Protein AF-A0A756L8K6-F1 (afdb_monomer)

Secondary structure (DSSP, 8-state):
-PPPEEEEE-SS-EE---SSS-EEEEEEEEEEEEE-SSPPPTT---EEEEEEEEEE-TT--EEEEE-TTTS-EEEEE-

Structure (mmCIF, N/CA/C/O backbone):
data_AF-A0A756L8K6-F1
#
_entry.id   AF-A0A756L8K6-F1
#
loop_
_atom_site.group_PDB
_atom_site.id
_atom_site.type_symbol
_atom_site.label_atom_id
_atom_site.label_alt_id
_atom_site.label_comp_id
_atom_site.label_asym_id
_atom_site.label_entity_id
_atom_site.label_seq_id
_atom_site.pdbx_PDB_ins_code
_atom_site.Cartn_x
_atom_site.Cartn_y
_atom_site.Cartn_z
_atom_site.occupancy
_atom_site.B_iso_or_equiv
_atom_site.auth_seq_id
_atom_site.auth_comp_id
_atom_site.auth_asym_id
_atom_site.auth_atom_id
_atom_site.pdbx_PDB_model_num
ATOM 1 N N . MET A 1 1 ? -14.193 -7.218 11.292 1.00 59.19 1 MET A N 1
ATOM 2 C CA . MET A 1 1 ? -13.019 -8.092 11.092 1.00 59.19 1 MET A CA 1
ATOM 3 C C . MET A 1 1 ? -12.614 -7.949 9.646 1.00 59.19 1 MET A C 1
ATOM 5 O O . MET A 1 1 ? -13.462 -8.161 8.784 1.00 59.19 1 MET A O 1
ATOM 9 N N . MET A 1 2 ? -11.377 -7.534 9.398 1.00 70.38 2 MET A N 1
ATOM 10 C CA . MET A 1 2 ? -10.822 -7.497 8.052 1.00 70.38 2 MET A CA 1
ATOM 11 C C . MET A 1 2 ? -10.441 -8.931 7.665 1.00 70.38 2 MET A C 1
ATOM 13 O O . MET A 1 2 ? -9.869 -9.663 8.469 1.00 70.38 2 MET A O 1
ATOM 17 N N . ALA 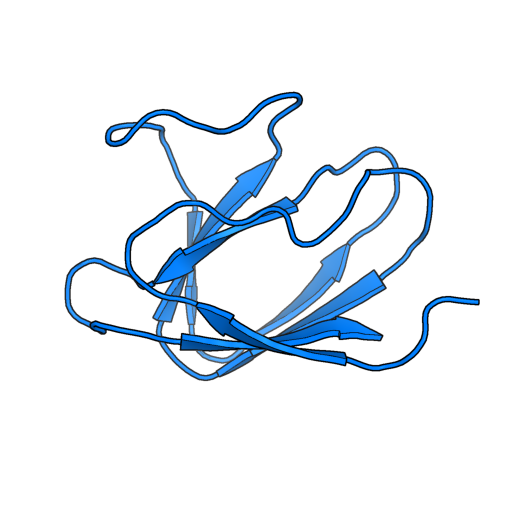A 1 3 ? -10.854 -9.380 6.482 1.00 88.12 3 ALA A N 1
ATOM 18 C CA . ALA A 1 3 ? -10.405 -10.666 5.966 1.00 88.12 3 ALA A CA 1
ATOM 19 C C . ALA A 1 3 ? -8.983 -10.501 5.429 1.00 88.12 3 ALA A C 1
ATOM 21 O O . ALA A 1 3 ? -8.691 -9.495 4.778 1.00 88.12 3 ALA A O 1
ATOM 22 N N . THR A 1 4 ? -8.120 -11.491 5.658 1.00 95.31 4 THR A N 1
ATOM 23 C CA . THR A 1 4 ? -6.782 -11.460 5.076 1.00 95.31 4 THR A CA 1
ATOM 24 C C . THR A 1 4 ? -6.887 -11.533 3.558 1.00 95.31 4 THR A C 1
ATOM 26 O O . THR A 1 4 ? -7.468 -12.471 3.012 1.00 95.31 4 THR A O 1
ATOM 29 N N . THR A 1 5 ? -6.333 -10.540 2.872 1.00 96.50 5 THR A N 1
ATOM 30 C CA . THR A 1 5 ? -6.318 -10.471 1.409 1.00 96.50 5 THR A CA 1
ATOM 31 C C . THR A 1 5 ? -4.908 -10.231 0.908 1.00 96.50 5 THR A C 1
ATOM 33 O O . THR A 1 5 ? -4.061 -9.710 1.630 1.00 96.50 5 THR A O 1
ATOM 36 N N . ALA A 1 6 ? -4.655 -10.614 -0.338 1.00 97.19 6 ALA A N 1
ATOM 37 C CA . ALA A 1 6 ? -3.401 -10.326 -1.005 1.00 97.19 6 ALA A CA 1
ATOM 38 C C . ALA A 1 6 ? -3.646 -9.737 -2.392 1.00 97.19 6 ALA A C 1
ATOM 40 O O . ALA A 1 6 ? -4.640 -10.063 -3.047 1.00 97.19 6 ALA A O 1
ATOM 41 N N . LYS A 1 7 ? -2.752 -8.848 -2.821 1.00 96.69 7 LYS A N 1
ATOM 42 C CA . LYS A 1 7 ? -2.848 -8.116 -4.084 1.00 96.69 7 LYS A CA 1
ATOM 43 C C . LYS A 1 7 ? -1.467 -7.938 -4.700 1.00 96.69 7 LYS A C 1
ATOM 45 O O . LYS A 1 7 ? -0.498 -7.674 -3.994 1.00 96.69 7 LYS A O 1
ATOM 50 N N . THR A 1 8 ? -1.408 -8.003 -6.025 1.00 98.38 8 THR A N 1
ATOM 51 C CA . THR A 1 8 ? -0.260 -7.509 -6.789 1.00 98.38 8 THR A CA 1
ATOM 52 C C . THR A 1 8 ? -0.536 -6.063 -7.185 1.00 98.38 8 THR A C 1
ATOM 54 O O . THR A 1 8 ? -1.508 -5.791 -7.888 1.00 98.38 8 THR A O 1
ATOM 57 N N . ILE A 1 9 ? 0.305 -5.139 -6.727 1.00 98.19 9 ILE A N 1
ATOM 58 C CA . ILE A 1 9 ? 0.174 -3.698 -6.962 1.00 98.19 9 ILE A CA 1
ATOM 59 C C . ILE A 1 9 ? 1.225 -3.266 -7.981 1.00 98.19 9 ILE A C 1
ATOM 61 O O . ILE A 1 9 ? 2.396 -3.616 -7.860 1.00 98.19 9 ILE A O 1
ATOM 65 N N . ASN A 1 10 ? 0.805 -2.513 -8.994 1.00 97.56 10 ASN A N 1
ATOM 66 C CA . ASN A 1 10 ? 1.657 -1.975 -10.054 1.00 97.56 10 ASN A CA 1
ATOM 67 C C . ASN A 1 10 ? 2.011 -0.499 -9.768 1.00 97.56 10 ASN A C 1
ATOM 69 O O . ASN A 1 10 ? 1.970 -0.053 -8.625 1.00 97.56 10 ASN A O 1
ATOM 73 N N . ARG A 1 11 ? 2.375 0.268 -10.801 1.00 95.94 11 ARG A N 1
ATOM 74 C CA . ARG A 1 11 ? 2.789 1.676 -10.677 1.00 95.94 11 ARG A CA 1
ATOM 75 C C . ARG A 1 11 ? 1.644 2.655 -10.384 1.00 95.94 11 ARG A C 1
ATOM 77 O O . ARG A 1 11 ? 1.921 3.821 -10.109 1.00 95.94 11 ARG A O 1
ATOM 84 N N . GLU A 1 12 ? 0.392 2.213 -10.442 1.00 96.56 12 GLU A N 1
ATOM 85 C CA . GLU A 1 12 ? -0.765 3.038 -10.095 1.00 96.56 12 GLU A CA 1
ATOM 86 C C . GLU A 1 12 ? -1.019 2.992 -8.587 1.00 96.56 12 GLU A C 1
ATOM 88 O O . GLU A 1 12 ? -0.899 1.945 -7.950 1.00 96.56 12 GLU A O 1
ATOM 93 N N . TRP A 1 13 ? -1.387 4.138 -8.014 1.00 98.12 13 TRP A N 1
ATOM 94 C CA . TRP A 1 13 ? -1.751 4.224 -6.605 1.00 98.12 13 TRP A CA 1
ATOM 95 C C . TRP A 1 13 ? -3.000 3.400 -6.306 1.00 98.12 13 TRP A C 1
ATOM 97 O O . TRP A 1 13 ? -4.052 3.606 -6.910 1.00 98.12 13 TRP A O 1
ATOM 107 N N . GLN A 1 14 ? -2.897 2.510 -5.323 1.00 98.06 14 GLN A N 1
ATOM 108 C CA . GLN A 1 14 ? -4.014 1.728 -4.812 1.00 98.06 14 GLN A CA 1
ATOM 109 C C . GLN A 1 14 ? -4.195 1.965 -3.319 1.00 98.06 14 GLN A C 1
ATOM 111 O O . GLN A 1 14 ? -3.234 1.931 -2.548 1.00 98.06 14 GLN A O 1
ATOM 116 N N . GLN A 1 15 ? -5.444 2.167 -2.910 1.00 98.06 15 GLN A N 1
ATOM 117 C CA . GLN A 1 15 ? -5.792 2.291 -1.504 1.00 98.06 15 GLN A CA 1
ATOM 118 C C . GLN A 1 15 ? -5.766 0.917 -0.828 1.00 98.06 15 GLN A C 1
ATOM 120 O O . GLN A 1 15 ? -6.372 -0.048 -1.307 1.00 98.06 15 GLN A O 1
ATOM 125 N N . ILE A 1 16 ? -5.071 0.844 0.302 1.00 97.56 16 ILE A N 1
ATOM 126 C CA . ILE A 1 16 ? -4.877 -0.371 1.097 1.00 97.56 16 ILE A CA 1
ATOM 127 C C . ILE A 1 16 ? -5.718 -0.337 2.365 1.00 97.56 16 ILE A C 1
ATOM 129 O O . ILE A 1 16 ? -6.323 -1.352 2.709 1.00 97.56 16 ILE A O 1
ATOM 133 N N . THR A 1 17 ? -5.812 0.823 3.017 1.00 97.12 17 THR A N 1
ATOM 134 C CA . THR A 1 17 ? -6.668 1.033 4.191 1.00 97.12 17 THR A CA 1
ATOM 135 C C . THR A 1 17 ? -7.588 2.236 3.994 1.00 97.12 17 THR A C 1
ATOM 137 O O . THR A 1 17 ? -7.250 3.199 3.304 1.00 97.12 17 THR A O 1
ATOM 140 N N . ASP A 1 18 ? -8.768 2.189 4.611 1.00 96.19 18 ASP A N 1
ATOM 141 C CA . ASP A 1 18 ? -9.778 3.258 4.564 1.00 96.19 18 ASP A CA 1
ATOM 142 C C . ASP A 1 18 ? -9.745 4.191 5.789 1.00 96.19 18 ASP A C 1
ATOM 144 O O . ASP A 1 18 ? -10.529 5.138 5.866 1.00 96.19 18 ASP A O 1
ATOM 148 N N . GLY A 1 19 ? -8.829 3.934 6.730 1.00 96.75 19 GLY A N 1
ATOM 149 C CA . GLY A 1 19 ? -8.668 4.696 7.966 1.00 96.75 19 GLY A CA 1
ATOM 150 C C . GLY A 1 19 ? -9.642 4.319 9.085 1.00 96.75 19 GLY A C 1
ATOM 151 O O . GLY A 1 19 ? -9.636 4.974 10.122 1.00 96.75 19 GLY A O 1
ATOM 152 N N . THR A 1 20 ? -10.473 3.282 8.924 1.00 96.62 20 THR A N 1
ATOM 153 C CA . THR A 1 20 ? -11.514 2.929 9.913 1.00 96.62 20 THR A CA 1
ATOM 154 C C . THR A 1 20 ? -11.099 1.836 10.895 1.00 96.62 20 THR A C 1
ATOM 156 O O . THR A 1 20 ? -11.627 1.763 12.006 1.00 96.62 20 THR A O 1
ATOM 159 N N . GLN A 1 21 ? -10.158 0.975 10.504 1.00 95.06 21 GLN A N 1
ATOM 160 C CA . GLN A 1 21 ? -9.717 -0.191 11.270 1.00 95.06 21 GLN A CA 1
ATOM 161 C C . GLN A 1 21 ? -8.190 -0.291 11.272 1.00 95.06 21 GLN A C 1
ATOM 163 O O . GLN A 1 21 ? -7.519 0.222 10.378 1.00 95.06 21 GLN A O 1
ATOM 168 N N . ILE A 1 22 ? -7.645 -0.948 12.298 1.00 97.06 22 ILE A N 1
ATOM 169 C CA . ILE A 1 22 ? -6.227 -1.323 12.331 1.00 97.06 22 ILE A CA 1
ATOM 170 C C . ILE A 1 22 ? -6.012 -2.442 11.310 1.00 97.06 22 ILE A C 1
ATOM 172 O O .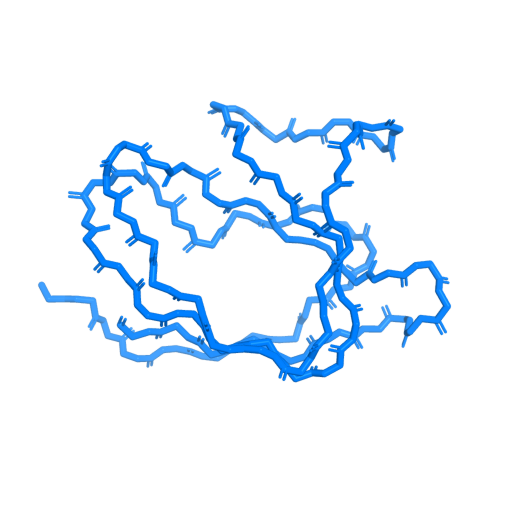 ILE A 1 22 ? -6.824 -3.365 11.252 1.00 97.06 22 ILE A O 1
ATOM 176 N N . ALA A 1 23 ? -4.926 -2.361 10.545 1.00 97.00 23 ALA A N 1
ATOM 177 C CA . ALA A 1 23 ? -4.525 -3.383 9.587 1.00 97.00 23 ALA A CA 1
ATOM 178 C C . ALA A 1 23 ? -3.027 -3.669 9.699 1.00 97.00 23 ALA A C 1
ATOM 180 O O . ALA A 1 23 ? -2.210 -2.755 9.853 1.00 97.00 23 ALA A O 1
ATOM 181 N N . LEU A 1 24 ? -2.664 -4.939 9.563 1.00 97.81 24 LEU A N 1
ATOM 182 C CA . LEU A 1 24 ? -1.282 -5.361 9.399 1.00 97.81 24 LEU A CA 1
ATOM 183 C C . LEU A 1 24 ? -1.005 -5.560 7.906 1.00 97.81 24 LEU A C 1
ATOM 185 O O . LEU A 1 24 ? -1.627 -6.398 7.254 1.00 97.81 24 LEU A O 1
ATOM 189 N N . VAL A 1 25 ? -0.080 -4.772 7.362 1.00 98.38 25 VAL A N 1
ATOM 190 C CA . VAL A 1 25 ? 0.262 -4.747 5.937 1.00 98.38 25 VAL A CA 1
ATOM 191 C C . VAL A 1 25 ? 1.669 -5.296 5.744 1.00 98.38 25 VAL A C 1
ATOM 193 O O . VAL A 1 25 ? 2.637 -4.736 6.249 1.00 98.38 25 VAL A O 1
ATOM 196 N N . GLN A 1 26 ? 1.805 -6.377 4.987 1.00 98.69 26 GLN A N 1
ATOM 197 C CA . GLN A 1 26 ? 3.093 -6.907 4.554 1.00 98.69 26 GLN A CA 1
ATOM 198 C C . GLN A 1 26 ? 3.368 -6.475 3.117 1.00 98.69 26 GLN A C 1
ATOM 200 O O . GLN A 1 26 ? 2.565 -6.750 2.229 1.00 98.69 26 GLN A O 1
ATOM 205 N N . ILE A 1 27 ? 4.524 -5.858 2.881 1.00 98.62 27 ILE A N 1
ATOM 206 C CA . ILE A 1 27 ? 5.025 -5.509 1.549 1.00 98.62 27 ILE A CA 1
ATOM 207 C C . ILE A 1 27 ? 6.156 -6.474 1.193 1.00 98.62 27 ILE A C 1
ATOM 209 O O . ILE A 1 27 ? 7.143 -6.561 1.923 1.00 98.62 27 ILE A O 1
ATOM 213 N N . ILE A 1 28 ? 6.021 -7.178 0.069 1.00 98.44 28 ILE A N 1
ATOM 214 C CA . ILE A 1 28 ? 7.052 -8.035 -0.524 1.00 98.44 28 ILE A CA 1
ATOM 215 C C . ILE A 1 28 ? 7.464 -7.412 -1.862 1.00 98.44 28 ILE A C 1
ATOM 217 O O . ILE A 1 28 ? 6.647 -7.295 -2.780 1.00 98.44 28 ILE A O 1
ATOM 221 N N . GLY A 1 29 ? 8.727 -6.996 -1.948 1.00 97.94 29 GLY A N 1
ATOM 222 C CA . GLY A 1 29 ? 9.236 -6.088 -2.981 1.00 97.94 29 GLY A CA 1
ATOM 223 C C . GLY A 1 29 ? 9.421 -4.663 -2.452 1.00 97.94 29 GLY A C 1
ATOM 224 O O . GLY A 1 29 ? 9.415 -4.440 -1.237 1.00 97.94 29 GLY A O 1
ATOM 225 N N . SER A 1 30 ? 9.597 -3.708 -3.368 1.00 98.1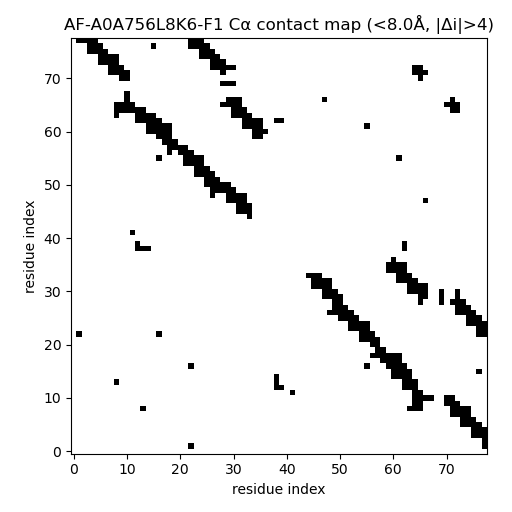9 30 SER A N 1
ATOM 226 C CA . SER A 1 30 ? 9.835 -2.288 -3.068 1.00 98.19 30 SER A CA 1
ATOM 227 C C . SER A 1 30 ? 8.683 -1.406 -3.535 1.00 98.19 30 SER A C 1
ATOM 229 O O . SER A 1 30 ? 8.345 -1.389 -4.722 1.00 98.19 30 SER A O 1
ATOM 231 N N . ALA A 1 31 ? 8.084 -0.675 -2.598 1.00 98.44 31 ALA A N 1
ATOM 232 C CA . ALA A 1 31 ? 6.897 0.132 -2.821 1.00 98.44 31 ALA A CA 1
ATOM 233 C C . ALA A 1 31 ? 7.080 1.581 -2.362 1.00 98.44 31 ALA A C 1
ATOM 235 O O . ALA A 1 31 ? 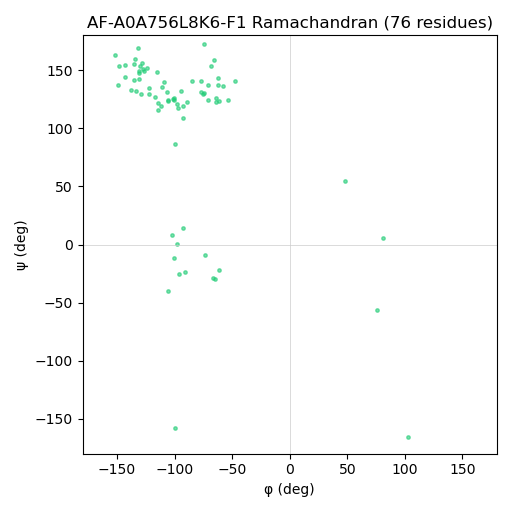7.789 1.867 -1.398 1.00 98.44 31 ALA A O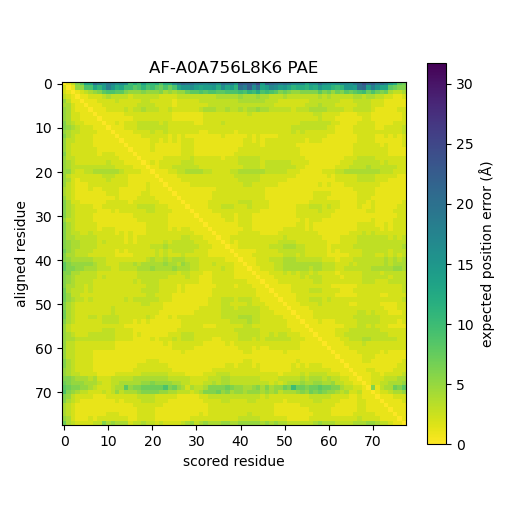 1
ATOM 236 N N . ASP A 1 32 ? 6.363 2.481 -3.023 1.00 98.25 32 ASP A N 1
ATOM 237 C CA . ASP A 1 32 ? 6.170 3.851 -2.570 1.00 98.25 32 ASP A CA 1
ATOM 238 C C . ASP A 1 32 ? 4.854 3.899 -1.784 1.00 98.25 32 ASP A C 1
ATOM 240 O O . ASP A 1 32 ? 3.838 3.378 -2.258 1.00 98.25 32 ASP A O 1
ATOM 244 N N . VAL A 1 33 ? 4.857 4.508 -0.595 1.00 98.38 33 VAL A N 1
ATOM 245 C CA . VAL A 1 33 ? 3.667 4.592 0.265 1.00 98.38 33 VAL A CA 1
ATOM 246 C C . VAL A 1 33 ? 3.403 6.010 0.768 1.00 98.38 33 VAL A C 1
ATOM 248 O O . VAL A 1 33 ? 4.339 6.782 0.990 1.00 98.38 33 VAL A O 1
ATOM 251 N N . CYS A 1 34 ? 2.137 6.352 0.996 1.00 98.38 34 CYS A N 1
ATOM 252 C CA . CYS A 1 34 ? 1.742 7.598 1.655 1.00 98.38 34 CYS A CA 1
ATOM 253 C C . CYS A 1 34 ? 0.403 7.458 2.396 1.00 98.38 34 CYS A C 1
ATOM 255 O O . CYS A 1 34 ? -0.358 6.518 2.161 1.00 98.38 34 CYS A O 1
ATOM 257 N N . ASP A 1 35 ? 0.132 8.402 3.297 1.00 98.19 35 ASP A N 1
ATOM 258 C CA . ASP A 1 35 ? -1.186 8.614 3.898 1.00 98.19 35 ASP A CA 1
ATOM 259 C C . ASP A 1 35 ? -1.881 9.756 3.152 1.00 98.19 35 ASP A C 1
ATOM 261 O O . ASP A 1 35 ? -1.333 10.859 3.065 1.00 98.19 35 ASP A O 1
ATOM 265 N N . CYS A 1 36 ? -3.046 9.490 2.562 1.00 97.81 36 CYS A N 1
ATOM 266 C CA . CYS A 1 36 ? -3.770 10.494 1.789 1.00 97.81 36 CYS A CA 1
ATOM 267 C C . CYS A 1 36 ? -5.286 10.286 1.850 1.00 97.81 36 CYS A C 1
ATOM 269 O O . CYS A 1 36 ? -5.795 9.177 1.680 1.00 97.81 36 CYS A O 1
ATOM 271 N N . GLU A 1 37 ? -6.027 11.383 2.021 1.00 97.31 37 GLU A N 1
ATOM 272 C CA . GLU A 1 37 ? -7.493 11.359 2.074 1.00 97.31 37 GLU A CA 1
ATOM 273 C C . GLU A 1 37 ? -8.141 10.916 0.755 1.00 97.31 37 GLU A C 1
ATOM 275 O O . GLU A 1 37 ? -9.219 10.315 0.762 1.00 97.31 37 GLU A O 1
ATOM 280 N N . THR A 1 38 ? -7.473 11.193 -0.365 1.00 97.12 38 THR A N 1
ATOM 281 C CA . THR A 1 38 ? -7.907 10.882 -1.731 1.00 97.12 38 THR A CA 1
ATOM 282 C C . THR A 1 38 ? -6.778 10.222 -2.513 1.00 97.12 38 THR A C 1
ATOM 284 O O . THR A 1 38 ? -5.633 10.232 -2.072 1.00 97.12 38 THR A O 1
ATOM 287 N N . GLN A 1 39 ? -7.083 9.671 -3.691 1.00 97.38 39 GLN A N 1
ATOM 288 C CA . GLN A 1 39 ? -6.063 9.085 -4.561 1.00 97.38 39 GLN A CA 1
ATOM 289 C C . GLN A 1 39 ? -4.935 10.098 -4.840 1.00 97.38 39 GLN A C 1
ATOM 291 O O . GLN A 1 39 ? -5.235 11.197 -5.317 1.00 97.38 39 GLN A O 1
ATOM 296 N N . PRO A 1 40 ? -3.664 9.753 -4.561 1.00 98.12 40 PRO A N 1
ATOM 297 C CA . PRO A 1 40 ? -2.540 10.635 -4.838 1.00 98.12 40 PRO A CA 1
ATOM 298 C C . PRO A 1 40 ? -2.308 10.814 -6.342 1.00 98.12 40 PRO A C 1
ATOM 300 O O . PRO A 1 40 ? -2.612 9.930 -7.149 1.00 98.12 40 PRO A O 1
ATOM 303 N N . ASP A 1 41 ? -1.719 11.947 -6.719 1.00 95.81 41 ASP A N 1
ATOM 304 C CA . ASP A 1 41 ? -1.235 12.171 -8.081 1.00 95.81 41 ASP A CA 1
ATOM 305 C C . ASP A 1 41 ? 0.071 11.395 -8.366 1.00 95.81 41 ASP A C 1
ATOM 307 O O . ASP A 1 41 ? 0.661 10.748 -7.494 1.00 95.81 41 ASP A O 1
ATOM 311 N N . ILE A 1 42 ? 0.520 11.411 -9.624 1.00 92.81 42 ILE A N 1
ATOM 312 C CA . ILE A 1 42 ? 1.685 10.630 -10.059 1.00 92.81 42 ILE A CA 1
ATOM 313 C C . ILE A 1 42 ? 3.008 11.100 -9.427 1.00 92.81 42 ILE A C 1
ATOM 315 O O . ILE A 1 42 ? 3.887 10.265 -9.200 1.00 92.81 42 ILE A O 1
ATOM 319 N N . ASP A 1 43 ? 3.127 12.380 -9.080 1.00 93.94 43 ASP A N 1
ATOM 320 C CA . ASP A 1 43 ? 4.349 12.995 -8.548 1.00 93.94 43 ASP A CA 1
A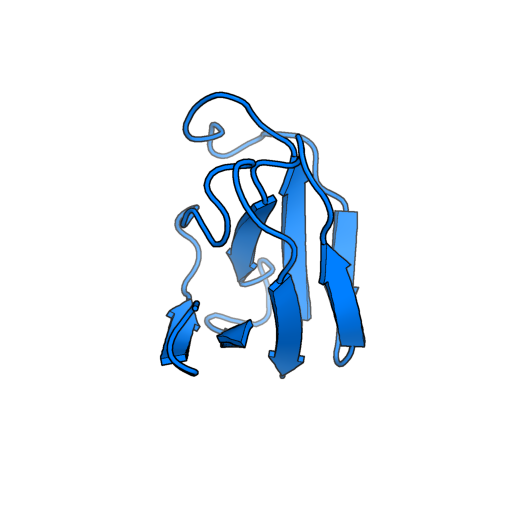TOM 321 C C . ASP A 1 43 ? 4.287 13.202 -7.025 1.00 93.94 43 ASP A C 1
ATOM 323 O O . ASP A 1 43 ? 5.180 13.812 -6.431 1.00 93.94 43 ASP A O 1
ATOM 327 N N . HIS A 1 44 ? 3.248 12.663 -6.381 1.00 96.56 44 HIS A N 1
ATOM 328 C CA . HIS A 1 44 ? 3.013 12.815 -4.956 1.00 96.56 44 HIS A CA 1
ATOM 329 C C . HIS A 1 44 ? 4.194 12.291 -4.135 1.00 96.56 44 HIS A C 1
ATOM 331 O O . HIS A 1 44 ? 4.730 11.207 -4.393 1.00 96.56 44 HIS A O 1
ATOM 337 N N . ALA A 1 45 ? 4.583 13.058 -3.115 1.00 97.00 45 ALA A N 1
ATOM 338 C CA . ALA A 1 45 ? 5.661 12.676 -2.216 1.00 97.00 45 ALA A CA 1
ATOM 339 C C . ALA A 1 45 ? 5.311 11.382 -1.467 1.00 97.00 45 ALA A C 1
ATOM 341 O O . ALA A 1 45 ? 4.195 11.200 -0.983 1.00 97.00 45 ALA A O 1
ATOM 342 N N . SER A 1 46 ? 6.283 10.483 -1.354 1.00 97.62 46 SER A N 1
ATOM 343 C CA . SER A 1 46 ? 6.066 9.148 -0.804 1.00 97.62 46 SER A CA 1
ATOM 344 C C . SER A 1 46 ? 7.252 8.675 0.020 1.00 97.62 46 SER A C 1
ATOM 346 O O . SER A 1 46 ? 8.397 9.055 -0.232 1.00 97.62 46 SER A O 1
ATOM 348 N N . HIS A 1 47 ? 6.986 7.771 0.954 1.00 98.00 47 HIS A N 1
ATOM 349 C CA . HIS A 1 47 ? 8.016 7.022 1.654 1.00 98.00 47 HIS A CA 1
ATOM 350 C C . HIS A 1 47 ? 8.343 5.737 0.882 1.00 98.00 47 HIS A C 1
ATOM 352 O O . HIS A 1 47 ? 7.437 4.935 0.653 1.00 98.00 47 HIS A O 1
ATOM 358 N N . PRO A 1 48 ? 9.607 5.507 0.487 1.00 97.06 48 PRO A N 1
ATOM 359 C CA . PRO A 1 48 ? 10.013 4.225 -0.073 1.00 97.06 48 PRO A CA 1
ATOM 360 C C . PRO A 1 48 ? 10.117 3.182 1.046 1.00 97.06 48 PRO A C 1
ATOM 362 O O . PRO A 1 48 ? 10.753 3.422 2.075 1.00 97.06 48 PRO A O 1
ATOM 365 N N . MET A 1 49 ? 9.499 2.020 0.850 1.00 97.94 49 MET A N 1
ATOM 366 C CA . MET A 1 49 ? 9.484 0.917 1.808 1.00 97.94 49 MET A CA 1
ATOM 367 C C . MET A 1 49 ? 9.686 -0.418 1.092 1.00 97.94 49 MET A C 1
ATOM 369 O O . MET A 1 49 ? 9.013 -0.705 0.104 1.00 97.94 49 MET A O 1
ATOM 373 N N . SER A 1 50 ? 10.580 -1.259 1.615 1.00 98.00 50 SER A N 1
ATOM 374 C CA . SER A 1 50 ? 10.936 -2.534 0.981 1.00 98.00 50 SER A CA 1
ATOM 375 C C . SER A 1 50 ? 10.941 -3.677 1.987 1.00 98.00 50 SER A C 1
ATOM 377 O O . SER A 1 50 ? 11.567 -3.559 3.039 1.00 98.00 50 SER A O 1
ATOM 379 N N . ASN A 1 51 ? 10.297 -4.796 1.634 1.00 98.19 51 ASN A N 1
ATOM 380 C CA . ASN A 1 51 ? 10.303 -6.046 2.409 1.00 98.19 51 ASN A CA 1
ATOM 381 C C . ASN A 1 51 ? 10.011 -5.838 3.906 1.00 98.19 51 ASN A C 1
ATOM 383 O O . ASN A 1 51 ? 10.798 -6.230 4.771 1.00 98.19 51 ASN A O 1
ATOM 387 N N . ILE A 1 52 ? 8.886 -5.188 4.204 1.00 98.50 52 ILE A N 1
ATOM 388 C CA . ILE A 1 52 ? 8.540 -4.727 5.551 1.00 98.50 52 ILE A CA 1
ATOM 389 C C . ILE A 1 52 ? 7.124 -5.140 5.956 1.00 98.50 52 ILE A C 1
ATOM 391 O O . ILE A 1 52 ? 6.238 -5.324 5.120 1.00 98.50 52 ILE A O 1
ATOM 395 N N . LEU A 1 53 ? 6.924 -5.257 7.267 1.00 98.12 53 LEU A N 1
ATOM 396 C CA . LEU A 1 53 ? 5.626 -5.391 7.911 1.00 98.12 53 LEU A CA 1
ATOM 397 C C . LEU A 1 53 ? 5.261 -4.062 8.588 1.00 98.12 53 LEU A C 1
ATOM 399 O O . LEU A 1 53 ? 6.026 -3.550 9.405 1.00 98.12 53 LEU A O 1
ATOM 403 N N . LEU A 1 54 ? 4.102 -3.509 8.252 1.00 97.19 54 LEU A N 1
ATOM 404 C CA . LEU A 1 54 ? 3.609 -2.215 8.713 1.00 97.19 54 LEU A CA 1
ATOM 405 C C . LEU A 1 54 ? 2.327 -2.410 9.514 1.00 97.19 54 LEU A C 1
ATOM 407 O O . LEU A 1 54 ? 1.370 -3.006 9.025 1.00 97.19 54 LEU A O 1
ATOM 411 N N . ASN A 1 55 ? 2.292 -1.872 10.729 1.00 97.69 55 ASN A N 1
ATOM 412 C CA . ASN A 1 55 ? 1.061 -1.783 11.502 1.00 97.69 55 ASN A CA 1
ATOM 413 C C . ASN A 1 55 ? 0.407 -0.422 11.238 1.00 97.69 55 ASN A C 1
ATOM 415 O O . ASN A 1 55 ? 0.925 0.607 11.674 1.00 97.69 55 ASN A O 1
ATOM 419 N N . VAL A 1 56 ? -0.706 -0.419 10.510 1.00 97.75 56 VAL A N 1
ATOM 420 C CA . VAL A 1 56 ? -1.433 0.788 10.102 1.00 97.75 56 VAL A CA 1
ATOM 421 C C . VAL A 1 56 ? -2.620 0.976 11.031 1.00 97.75 56 VAL A C 1
ATOM 423 O O . VAL A 1 56 ? -3.453 0.082 11.169 1.00 97.75 56 VAL A O 1
ATOM 426 N N . THR A 1 57 ? -2.714 2.134 11.677 1.00 97.56 57 THR A N 1
ATOM 427 C CA . THR A 1 57 ? -3.794 2.447 12.621 1.00 97.56 57 THR A CA 1
ATOM 428 C C . THR A 1 57 ? -4.656 3.598 12.101 1.00 97.56 57 THR A C 1
ATOM 430 O O . THR A 1 57 ? -4.113 4.509 11.473 1.00 97.56 57 THR A O 1
ATOM 433 N N . PRO A 1 58 ? -5.968 3.626 12.404 1.00 97.25 58 PRO A N 1
ATOM 434 C CA . PRO A 1 58 ? -6.805 4.799 12.169 1.00 97.25 58 PRO A CA 1
ATOM 435 C C . PRO A 1 58 ? -6.145 6.094 12.677 1.00 97.25 58 PRO A C 1
ATOM 437 O O . PRO A 1 58 ? -5.524 6.065 13.745 1.00 97.25 58 PRO A O 1
ATOM 440 N N . PRO A 1 59 ? -6.271 7.221 11.952 1.00 97.25 59 PRO A N 1
ATOM 441 C CA . PRO A 1 59 ? -7.116 7.430 10.770 1.00 97.25 59 PRO A CA 1
ATOM 442 C C . PRO A 1 59 ? -6.420 7.173 9.416 1.00 97.25 59 PRO A C 1
ATOM 444 O O . PRO A 1 59 ? -6.958 7.568 8.387 1.00 97.25 59 PRO A O 1
ATOM 447 N N . VAL A 1 60 ? -5.247 6.526 9.394 1.00 98.12 60 VAL A N 1
ATOM 448 C CA . VAL A 1 60 ? -4.393 6.442 8.194 1.00 98.12 60 VAL A CA 1
ATOM 449 C C . VAL A 1 60 ? -5.086 5.728 7.029 1.00 98.12 60 VAL A C 1
ATOM 451 O O . VAL A 1 60 ? -5.462 4.551 7.122 1.00 98.12 60 VAL A O 1
ATOM 454 N N . LYS A 1 61 ? -5.172 6.428 5.896 1.00 98.31 61 LYS A N 1
ATOM 455 C CA . LYS A 1 61 ? -5.593 5.903 4.595 1.00 98.31 61 LYS A CA 1
ATOM 456 C C . LYS A 1 61 ? -4.349 5.622 3.771 1.00 98.31 61 LYS A C 1
ATOM 458 O O . LYS A 1 61 ? -3.870 6.466 3.017 1.00 98.31 61 LYS A O 1
ATOM 463 N N . LEU A 1 62 ? -3.804 4.423 3.949 1.00 98.31 62 LEU A N 1
ATOM 464 C CA . LEU A 1 62 ? -2.574 4.011 3.297 1.00 98.31 62 LEU A CA 1
ATOM 465 C C . LEU A 1 62 ? -2.821 3.795 1.805 1.00 98.31 62 LEU A C 1
ATOM 467 O O . LEU A 1 62 ? -3.645 2.962 1.419 1.00 98.31 62 LEU A O 1
ATOM 471 N N . TRP A 1 63 ? -2.040 4.486 0.984 1.00 98.62 63 TRP A N 1
ATOM 4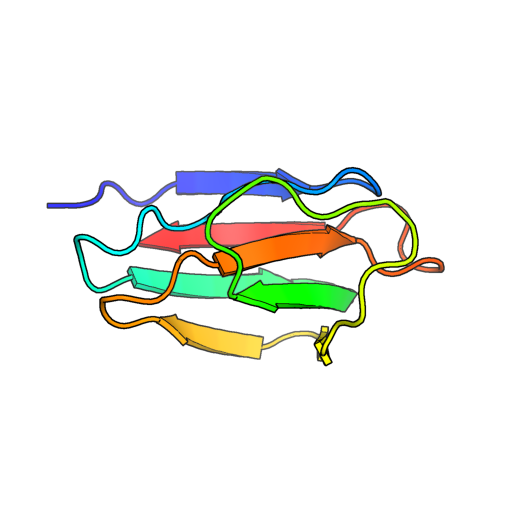72 C CA . TRP A 1 63 ? -1.919 4.250 -0.448 1.00 98.62 63 TRP A CA 1
ATOM 473 C C . TRP A 1 63 ? -0.558 3.643 -0.758 1.00 98.62 63 TRP A C 1
ATOM 475 O O . TRP A 1 63 ? 0.455 4.039 -0.180 1.00 98.62 63 TRP A O 1
ATOM 485 N N . ILE A 1 64 ? -0.539 2.677 -1.676 1.00 98.44 64 ILE A N 1
ATOM 486 C CA . ILE A 1 64 ? 0.676 1.999 -2.133 1.00 98.44 64 ILE A CA 1
ATOM 487 C C . ILE A 1 64 ? 0.705 1.969 -3.663 1.00 98.44 64 ILE A C 1
ATOM 489 O O . ILE A 1 64 ? -0.322 1.740 -4.302 1.00 98.44 64 ILE A O 1
ATOM 493 N N . ARG A 1 65 ? 1.895 2.138 -4.240 1.00 98.19 65 ARG A N 1
ATOM 494 C CA . ARG A 1 65 ? 2.240 1.723 -5.609 1.00 98.19 65 ARG A CA 1
ATOM 495 C C . ARG A 1 65 ? 3.592 1.010 -5.608 1.00 98.19 65 ARG A C 1
ATOM 497 O O . ARG A 1 65 ? 4.393 1.210 -4.697 1.00 98.19 65 ARG A O 1
ATOM 504 N N . SER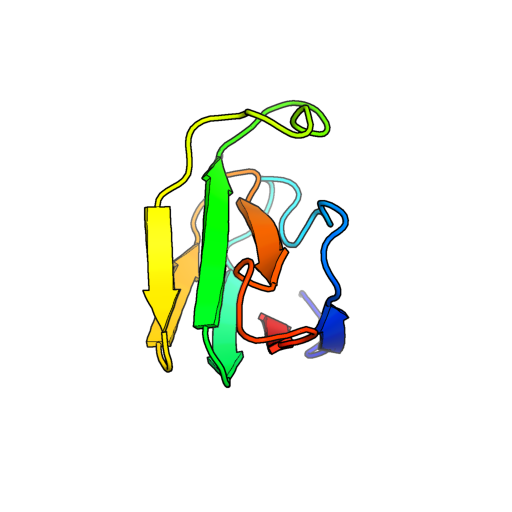 A 1 66 ? 3.894 0.214 -6.628 1.00 98.31 66 SER A N 1
ATOM 505 C CA . SER A 1 66 ? 5.247 -0.322 -6.814 1.00 98.31 66 SER A CA 1
ATOM 506 C C . SER A 1 66 ? 6.244 0.811 -7.040 1.00 98.31 66 SER A C 1
ATOM 508 O O . SER A 1 66 ? 5.916 1.796 -7.704 1.00 98.31 66 SER A O 1
ATOM 510 N N . SER A 1 67 ? 7.465 0.694 -6.516 1.00 96.81 67 SER A N 1
ATOM 511 C CA . SER A 1 67 ? 8.530 1.657 -6.809 1.00 96.81 67 SER A CA 1
ATOM 512 C C . SER A 1 67 ? 8.931 1.592 -8.287 1.00 96.81 67 SER A C 1
ATOM 514 O O . SER A 1 67 ? 8.684 0.608 -8.989 1.00 96.81 67 SER A O 1
ATOM 516 N N . TRP A 1 68 ? 9.552 2.663 -8.788 1.00 93.19 68 TRP A N 1
ATOM 517 C CA . TRP A 1 68 ? 9.751 2.877 -10.230 1.00 93.19 68 TRP A CA 1
ATOM 518 C C . TRP A 1 68 ? 10.599 1.811 -10.930 1.00 93.19 68 TRP A C 1
ATOM 520 O O . TRP A 1 68 ? 10.460 1.634 -12.137 1.00 93.19 68 TRP A O 1
ATOM 530 N N . TYR A 1 69 ? 11.431 1.088 -10.181 1.00 92.31 69 TYR A N 1
ATOM 531 C CA . TYR A 1 69 ? 12.315 0.040 -10.688 1.00 92.31 69 TYR A CA 1
ATOM 532 C C . TYR A 1 69 ? 11.791 -1.394 -10.475 1.00 92.31 69 TYR A C 1
ATOM 534 O O . TYR A 1 69 ? 12.349 -2.318 -11.055 1.00 92.31 69 TYR A O 1
ATOM 542 N N . GLU A 1 70 ? 10.741 -1.603 -9.670 1.00 91.44 70 GLU A N 1
ATOM 543 C CA . GLU A 1 70 ? 10.266 -2.945 -9.273 1.00 91.44 70 GLU A CA 1
ATOM 544 C C . GLU A 1 70 ? 9.200 -3.501 -10.242 1.00 91.44 70 GLU A C 1
ATOM 546 O O . GLU A 1 70 ? 8.992 -4.707 -10.354 1.00 91.44 70 GLU A O 1
ATOM 551 N N . GLY A 1 71 ? 8.493 -2.619 -10.960 1.00 92.25 71 GLY A N 1
ATOM 552 C CA . GLY A 1 71 ? 7.377 -2.972 -11.846 1.00 92.25 71 GLY A CA 1
ATOM 553 C C . GLY A 1 71 ? 6.094 -3.311 -11.078 1.00 92.25 71 GLY A C 1
ATOM 554 O O . GLY A 1 71 ? 5.076 -2.638 -11.259 1.00 92.25 71 GLY A O 1
ATOM 555 N N . SER A 1 72 ? 6.144 -4.279 -10.160 1.00 97.56 72 SER A N 1
ATOM 556 C CA . SER A 1 72 ? 5.024 -4.657 -9.284 1.00 97.56 72 SER A CA 1
ATOM 557 C C . SER A 1 72 ? 5.481 -5.165 -7.916 1.00 97.56 72 SER A C 1
ATOM 559 O O . SER A 1 72 ? 6.551 -5.750 -7.815 1.00 97.56 72 SER A O 1
ATOM 561 N N . VAL A 1 73 ? 4.637 -5.024 -6.893 1.00 98.25 73 VAL A N 1
ATOM 562 C CA . VAL A 1 73 ? 4.862 -5.546 -5.534 1.00 98.25 73 VAL A CA 1
ATOM 563 C C . VAL A 1 73 ? 3.724 -6.455 -5.101 1.00 98.25 73 VAL A C 1
ATOM 565 O O . VAL A 1 73 ? 2.586 -6.271 -5.532 1.00 98.25 73 VAL A O 1
ATOM 568 N N . TYR A 1 74 ? 4.007 -7.410 -4.221 1.00 98.50 74 TYR A N 1
ATOM 569 C CA . TYR A 1 74 ? 2.977 -8.240 -3.603 1.00 98.50 74 TYR A CA 1
ATOM 570 C C . TYR A 1 74 ? 2.688 -7.733 -2.191 1.00 98.50 74 TYR A C 1
ATOM 572 O O . TYR A 1 74 ? 3.599 -7.598 -1.374 1.00 98.50 74 TYR A O 1
ATOM 580 N N . VAL A 1 75 ? 1.421 -7.436 -1.908 1.00 98.44 75 VAL A N 1
ATOM 581 C CA . VAL A 1 75 ? 0.974 -6.885 -0.625 1.00 98.44 75 VAL A CA 1
ATOM 582 C C . VAL A 1 75 ? -0.064 -7.799 -0.002 1.00 98.44 75 VAL A C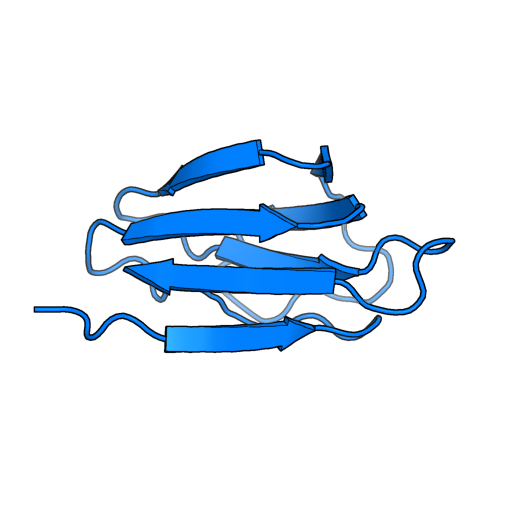 1
ATOM 584 O O . VAL A 1 75 ? -1.044 -8.155 -0.654 1.00 98.44 75 VAL A O 1
ATOM 587 N N . VAL A 1 76 ? 0.138 -8.150 1.267 1.00 98.44 76 VAL A N 1
ATOM 588 C CA . VAL A 1 76 ? -0.823 -8.895 2.092 1.00 98.44 76 VAL A CA 1
ATOM 589 C C . VAL A 1 76 ? -1.358 -7.968 3.178 1.00 98.44 76 VAL A C 1
ATOM 591 O O . VAL A 1 76 ? -0.589 -7.234 3.789 1.00 98.44 76 VAL A O 1
ATOM 594 N N . VAL A 1 77 ? -2.667 -7.992 3.414 1.00 97.56 77 VAL A N 1
ATOM 595 C CA . VAL A 1 77 ? -3.355 -7.147 4.399 1.00 97.56 77 VAL A CA 1
ATOM 596 C C . VAL A 1 77 ? -4.228 -8.029 5.278 1.00 97.56 77 VAL A C 1
ATOM 598 O O . VAL A 1 77 ? -5.003 -8.815 4.732 1.00 97.56 77 VAL A O 1
ATOM 601 N N . SER A 1 78 ? -4.124 -7.903 6.601 1.00 94.56 78 SER A N 1
ATOM 602 C CA . SER A 1 78 ? -4.931 -8.641 7.590 1.00 94.56 78 SER A CA 1
ATOM 603 C C . SER A 1 78 ? -5.466 -7.754 8.699 1.00 94.56 78 SER A C 1
ATOM 605 O O . SER A 1 78 ? -4.701 -6.856 9.120 1.00 94.56 78 SER A O 1
#

pLDDT: mean 96.24, std 5.51, range [59.19, 98.69]

Radius of gyration: 11.35 Å; Cα contacts (8 Å, |Δi|>4): 191; chains: 1; bounding box: 25×24×24 Å

Nearest PDB structures (foldseek):
  5u57-assembly1_D  TM=7.201E-01  e=7.741E-02  Pseudomonas syringae
  5u5d-assembly1_D  TM=6.884E-01  e=9.031E-02  Pseudomonas syringae
  5u58-assembly1_C  TM=6.528E-01  e=8.149E-02  Pseudomonas syringae
  6xwv-assembly1_B  TM=6.135E-01  e=8.579E-02  Drosophila melanogaster
  6o2k-assembly1_A  TM=6.546E-01  e=2.055E-01  Drosophila melanogaster

Sequence (78 aa):
MMATTAKTINREWQQITDGTQIALVQIIGSADVCDCETQPDIDHASHPMSNILLNVTPPVKLWIRSSWYEGSVYVVVS

Organism: Salmonella enterica (NCBI:txid28901)

Foldseek 3Di:
DDDKDKDKAFLAKDWDDQQPAKKKKFKAAKKWKDFDNDGDDNPDDTDIDHGDIDTDHGRGGMIIHHPPPGRIIMMIMD

Mean predicted aligned error: 2.42 Å

Solvent-accessible surface area (backbone atoms only — not comparable to full-atom values): 4367 Å² total; per-residue (Å²): 134,73,71,74,46,74,48,81,37,36,72,58,76,39,80,77,42,87,18,82,59,71,35,43,36,36,41,45,49,39,28,33,32,41,72,46,99,58,88,70,63,95,83,56,84,61,48,80,48,60,65,44,79,44,83,45,49,58,70,48,20,35,31,40,20,16,28,96,87,54,59,50,21,43,37,38,40,61